Protein AF-A0A2T6BTR0-F1 (afdb_monomer_lite)

Organism: NCBI:txid701523

Structure (mmCIF, N/CA/C/O backbone):
data_AF-A0A2T6BTR0-F1
#
_entry.id   AF-A0A2T6BTR0-F1
#
loop_
_atom_site.group_PDB
_atom_site.id
_atom_site.type_symbol
_atom_site.label_atom_id
_atom_site.label_alt_id
_atom_site.label_comp_id
_atom_site.label_asym_id
_atom_site.label_entity_id
_atom_site.label_seq_id
_atom_site.pdbx_PDB_ins_code
_atom_site.Cartn_x
_atom_site.Cartn_y
_atom_site.Cartn_z
_atom_site.occupancy
_atom_site.B_iso_or_equiv
_atom_site.auth_seq_id
_atom_site.auth_comp_id
_atom_site.auth_asym_id
_atom_site.auth_atom_id
_atom_site.pdbx_PDB_model_num
ATOM 1 N N . MET A 1 1 ? -2.886 -9.551 13.343 1.00 86.06 1 MET A N 1
ATOM 2 C CA . MET A 1 1 ? -3.074 -9.099 11.949 1.00 86.06 1 MET A CA 1
ATOM 3 C C . MET A 1 1 ? -2.911 -10.300 11.032 1.00 86.06 1 MET A C 1
ATOM 5 O O . MET A 1 1 ? -2.170 -11.205 11.394 1.00 86.06 1 MET A O 1
ATOM 9 N N . ILE A 1 2 ? -3.600 -10.360 9.891 1.00 90.25 2 ILE A N 1
ATOM 10 C CA . ILE A 1 2 ? -3.375 -11.428 8.899 1.00 90.25 2 ILE A CA 1
ATOM 11 C C . ILE A 1 2 ? -2.480 -10.888 7.783 1.00 90.25 2 ILE A C 1
ATOM 13 O O . ILE A 1 2 ? -2.843 -9.898 7.159 1.00 90.25 2 ILE A O 1
ATOM 17 N N . TYR A 1 3 ? -1.358 -11.552 7.497 1.00 91.00 3 TYR A N 1
ATOM 18 C CA . TYR A 1 3 ? -0.481 -11.231 6.365 1.00 91.00 3 TYR A CA 1
ATOM 19 C C . TYR A 1 3 ? -0.783 -12.126 5.156 1.00 91.00 3 TYR A C 1
ATOM 21 O O . TYR A 1 3 ? -0.771 -13.353 5.269 1.00 91.00 3 TYR A O 1
ATOM 29 N N . LYS A 1 4 ? -1.048 -11.526 3.989 1.00 91.75 4 LYS A N 1
ATOM 30 C CA . LYS A 1 4 ? -1.243 -12.226 2.711 1.00 91.75 4 LYS A CA 1
ATOM 31 C C . LYS A 1 4 ? -0.379 -11.607 1.619 1.00 91.75 4 LYS A C 1
ATOM 33 O O . LYS A 1 4 ? -0.599 -10.469 1.220 1.00 91.75 4 LYS A O 1
ATOM 38 N N . GLN A 1 5 ? 0.542 -12.386 1.069 1.00 91.44 5 GLN A N 1
ATOM 39 C CA . GLN A 1 5 ? 1.301 -12.003 -0.119 1.00 91.44 5 GLN A CA 1
ATOM 40 C C . GLN A 1 5 ? 0.668 -12.621 -1.367 1.00 91.44 5 GLN A C 1
ATOM 42 O O . GLN A 1 5 ? 0.323 -13.803 -1.377 1.00 91.44 5 GLN A O 1
ATOM 47 N N . LEU A 1 6 ? 0.475 -11.815 -2.410 1.00 90.06 6 LEU A N 1
ATOM 48 C CA . LEU A 1 6 ? -0.143 -12.258 -3.656 1.00 90.06 6 LEU A CA 1
ATOM 49 C C . LEU A 1 6 ? 0.881 -12.958 -4.550 1.00 90.06 6 LEU A C 1
ATOM 51 O O . LEU A 1 6 ? 1.930 -12.396 -4.858 1.00 90.06 6 LEU A O 1
ATOM 55 N N . ASP A 1 7 ? 0.544 -14.156 -5.027 1.00 87.12 7 ASP A N 1
ATOM 56 C CA . ASP A 1 7 ? 1.316 -14.826 -6.071 1.00 87.12 7 ASP A CA 1
ATOM 57 C C . ASP A 1 7 ? 0.946 -14.257 -7.444 1.00 87.12 7 ASP A C 1
ATOM 59 O O . ASP A 1 7 ? -0.136 -14.513 -7.979 1.00 87.12 7 ASP A O 1
ATOM 63 N N . ILE A 1 8 ? 1.856 -13.459 -8.001 1.00 84.56 8 ILE A N 1
ATOM 64 C CA . ILE A 1 8 ? 1.688 -12.815 -9.306 1.00 84.56 8 ILE A CA 1
ATOM 65 C C . ILE A 1 8 ? 2.481 -13.510 -10.417 1.00 84.56 8 ILE A C 1
ATOM 67 O O . ILE A 1 8 ? 2.424 -13.055 -11.557 1.00 84.56 8 ILE A O 1
ATOM 71 N N . ASN A 1 9 ? 3.204 -14.603 -10.130 1.00 80.81 9 ASN A N 1
ATOM 72 C CA . ASN A 1 9 ? 4.095 -15.269 -11.093 1.00 80.81 9 ASN A CA 1
ATOM 73 C C . ASN A 1 9 ? 3.378 -15.688 -12.383 1.00 80.81 9 ASN A C 1
ATOM 75 O O . ASN A 1 9 ? 3.934 -15.580 -13.472 1.00 80.81 9 ASN A O 1
ATOM 79 N N . SER A 1 10 ? 2.113 -16.090 -12.272 1.00 74.19 10 SER A N 1
ATOM 80 C CA . SER A 1 10 ? 1.278 -16.516 -13.402 1.00 74.19 10 SER A CA 1
ATOM 81 C C . SER A 1 10 ? 0.815 -15.374 -14.325 1.00 74.19 10 SER A C 1
ATOM 83 O O . SER A 1 10 ? 0.278 -15.637 -15.402 1.00 74.19 10 SER A O 1
ATOM 85 N N . VAL A 1 11 ? 1.014 -14.107 -13.936 1.00 76.50 11 VAL A N 1
ATOM 86 C CA . VAL A 1 11 ? 0.476 -12.922 -14.634 1.00 76.50 11 VAL A CA 1
ATOM 87 C C . VAL A 1 11 ? 1.522 -11.836 -14.935 1.00 76.50 11 VAL A C 1
ATOM 89 O O . VAL A 1 11 ? 1.157 -10.787 -15.469 1.00 76.50 11 VAL A O 1
ATOM 92 N N . LYS A 1 12 ? 2.816 -12.091 -14.672 1.00 67.94 12 LYS A N 1
ATOM 93 C CA . LYS A 1 12 ? 3.923 -11.106 -14.737 1.00 67.94 12 LYS A CA 1
ATOM 94 C C . LYS A 1 12 ? 4.119 -10.409 -16.089 1.00 67.94 12 LYS A C 1
ATOM 96 O O . LYS A 1 12 ? 4.661 -9.314 -16.143 1.00 67.94 12 LYS A O 1
ATOM 101 N N . ASN A 1 13 ? 3.653 -10.998 -17.188 1.00 72.06 13 ASN A N 1
ATOM 102 C CA . ASN A 1 13 ? 4.119 -10.603 -18.522 1.00 72.06 13 ASN A CA 1
ATOM 103 C C . ASN A 1 13 ? 3.343 -9.420 -19.137 1.00 72.06 13 ASN A C 1
ATOM 105 O O . ASN A 1 13 ? 3.706 -8.968 -20.221 1.00 72.06 13 ASN A O 1
ATOM 109 N N . LYS A 1 14 ? 2.228 -8.970 -18.534 1.00 83.75 14 LYS A N 1
ATOM 110 C CA . LYS A 1 14 ? 1.390 -7.876 -19.074 1.00 83.75 14 LYS A CA 1
ATOM 111 C C . LYS A 1 14 ? 0.699 -7.078 -17.966 1.00 83.75 14 LYS A C 1
ATOM 113 O O . LYS A 1 14 ? -0.108 -7.644 -17.227 1.00 83.75 14 LYS A O 1
ATOM 118 N N . SER A 1 15 ? 0.893 -5.756 -17.947 1.00 87.38 15 SE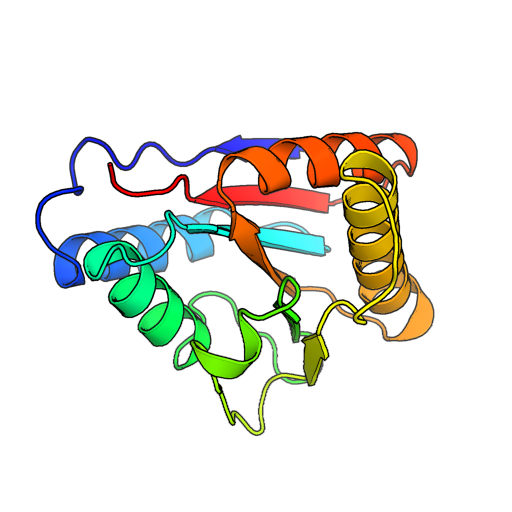R A N 1
ATOM 119 C CA . SER A 1 15 ? 0.271 -4.839 -16.975 1.00 87.38 15 SER A CA 1
ATOM 120 C C . SER A 1 15 ? -1.253 -4.984 -16.912 1.00 87.38 15 SER A C 1
ATOM 122 O O . SER A 1 15 ? -1.813 -5.088 -15.829 1.00 87.38 15 SER A O 1
ATOM 124 N N . SER A 1 16 ? -1.939 -5.102 -18.056 1.00 89.75 16 SER A N 1
ATOM 125 C CA . SER A 1 16 ? -3.405 -5.252 -18.101 1.00 89.75 16 SER A CA 1
ATOM 126 C C . SER A 1 16 ? -3.918 -6.544 -17.453 1.00 89.75 16 SER A C 1
ATOM 128 O O . SER A 1 16 ? -4.956 -6.538 -16.785 1.00 89.75 16 SER A O 1
ATOM 130 N N . LYS A 1 17 ? -3.184 -7.656 -17.606 1.00 89.62 17 LYS A N 1
ATOM 131 C CA . LYS A 1 17 ? -3.505 -8.925 -16.936 1.00 89.62 17 LYS A CA 1
ATOM 132 C C . LYS A 1 17 ? -3.287 -8.815 -15.433 1.00 89.62 17 LYS A C 1
ATOM 134 O O . LYS A 1 17 ? -4.131 -9.280 -14.671 1.00 89.62 17 LYS A O 1
ATOM 139 N N . LEU A 1 18 ? -2.195 -8.172 -15.019 1.00 90.50 18 LEU A N 1
ATOM 140 C CA . LEU A 1 18 ? -1.889 -7.971 -13.608 1.00 90.50 18 LEU A CA 1
ATOM 141 C C . LEU A 1 18 ? -2.923 -7.058 -12.933 1.00 90.50 18 LEU A C 1
ATOM 143 O O . LEU A 1 18 ? -3.455 -7.429 -11.892 1.00 90.50 18 LEU A O 1
ATOM 147 N N . VAL A 1 19 ? -3.296 -5.937 -13.557 1.00 91.94 19 VAL A N 1
ATOM 148 C CA . VAL A 1 19 ? -4.376 -5.057 -13.072 1.00 91.94 19 VAL A CA 1
ATOM 149 C C . VAL A 1 19 ? -5.690 -5.829 -12.944 1.00 91.94 19 VAL A C 1
ATOM 151 O O . VAL A 1 19 ? -6.329 -5.775 -11.899 1.00 91.94 19 VAL A O 1
ATOM 154 N N . SER A 1 20 ? -6.073 -6.613 -13.958 1.00 91.56 20 SER A N 1
ATOM 155 C CA . SER A 1 20 ? -7.309 -7.413 -13.916 1.00 91.56 20 SER A CA 1
ATOM 156 C C . SER A 1 20 ? -7.299 -8.436 -12.774 1.00 91.56 20 SER A C 1
ATOM 158 O O . SER A 1 20 ? -8.275 -8.557 -12.031 1.00 91.56 20 SER A O 1
ATOM 160 N N . PHE A 1 21 ? -6.181 -9.146 -12.599 1.00 92.12 21 PHE A N 1
ATOM 161 C CA . PHE A 1 21 ? -5.988 -10.096 -11.506 1.00 92.12 21 PHE A CA 1
ATOM 162 C C . PHE A 1 21 ? -6.097 -9.416 -10.138 1.00 92.12 21 PHE A C 1
ATOM 164 O O . PHE A 1 21 ? -6.839 -9.891 -9.275 1.00 92.12 21 PHE A O 1
ATOM 171 N N . LEU A 1 22 ? -5.404 -8.290 -9.947 1.00 92.00 22 LEU A N 1
ATOM 172 C CA . LEU A 1 22 ? -5.401 -7.546 -8.688 1.00 92.00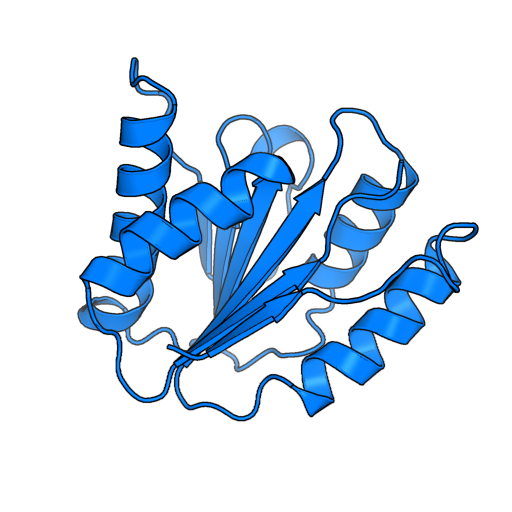 22 LEU A CA 1
ATOM 173 C C . LEU A 1 22 ? -6.774 -6.949 -8.386 1.00 92.00 22 LEU A C 1
ATOM 175 O O . LEU A 1 22 ? -7.243 -7.073 -7.258 1.00 92.00 22 LEU A O 1
ATOM 179 N N . ASN A 1 23 ? -7.473 -6.414 -9.387 1.00 90.38 23 ASN A N 1
ATOM 180 C CA . ASN A 1 23 ? -8.825 -5.888 -9.218 1.00 90.38 23 ASN A CA 1
ATOM 181 C C . ASN A 1 23 ? -9.805 -6.943 -8.699 1.00 90.38 23 ASN A C 1
ATOM 183 O O . ASN A 1 23 ? -10.644 -6.644 -7.850 1.00 90.38 23 ASN A O 1
ATOM 187 N N . HIS A 1 24 ? -9.689 -8.182 -9.176 1.00 90.69 24 HIS A N 1
ATOM 188 C CA . HIS A 1 24 ? -10.503 -9.287 -8.683 1.00 90.69 24 HIS A CA 1
ATOM 189 C C . HIS A 1 24 ? -10.041 -9.763 -7.295 1.00 90.69 24 HIS A C 1
ATOM 191 O O . HIS A 1 24 ? -10.846 -9.911 -6.374 1.00 90.69 24 HIS A O 1
ATOM 197 N N . LYS A 1 25 ? -8.736 -10.011 -7.122 1.00 92.19 25 LYS A N 1
ATOM 198 C CA . LYS A 1 25 ? -8.191 -10.588 -5.885 1.00 92.19 25 LYS A CA 1
ATOM 199 C C . LYS A 1 25 ? -8.290 -9.644 -4.694 1.00 92.19 25 LYS A C 1
ATOM 201 O O . LYS A 1 25 ?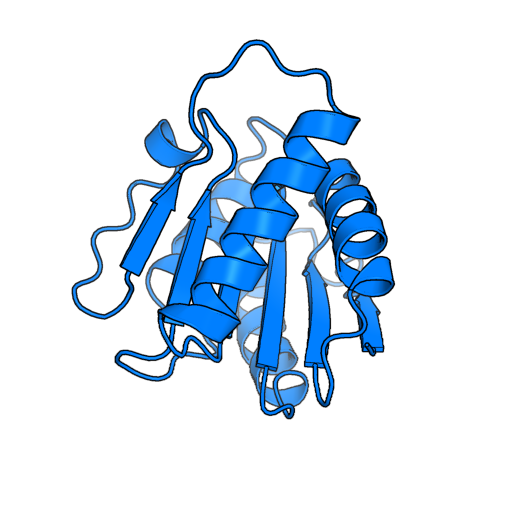 -8.724 -10.093 -3.636 1.00 92.19 25 LYS A O 1
ATOM 206 N N . LEU A 1 26 ? -7.952 -8.364 -4.847 1.00 91.75 26 LEU A N 1
ATOM 207 C CA . LEU A 1 26 ? -7.996 -7.398 -3.745 1.00 91.75 26 LEU A CA 1
ATOM 208 C C . LEU A 1 26 ? -9.414 -7.252 -3.186 1.00 91.75 26 LEU A C 1
ATOM 210 O O . LEU A 1 26 ? -9.582 -7.332 -1.973 1.00 91.75 26 LEU A O 1
ATOM 214 N N . LYS A 1 27 ? -10.439 -7.183 -4.047 1.00 90.88 27 LYS A N 1
ATOM 215 C CA . LYS A 1 27 ? -11.850 -7.175 -3.618 1.00 90.88 27 LYS A CA 1
ATOM 216 C C . LYS A 1 27 ? -12.221 -8.394 -2.776 1.00 90.88 27 LYS A C 1
ATOM 218 O O . LYS A 1 27 ? -12.889 -8.257 -1.762 1.00 90.88 27 LYS A O 1
ATOM 223 N N . SER A 1 28 ? -11.767 -9.582 -3.176 1.00 91.00 28 SER A N 1
ATOM 224 C CA . SER A 1 28 ? -12.061 -10.823 -2.443 1.00 91.00 28 SER A CA 1
ATOM 225 C C . SER A 1 28 ? -11.318 -10.954 -1.109 1.00 91.00 28 SER A C 1
ATOM 227 O O . SER A 1 28 ? -11.719 -11.743 -0.259 1.00 91.00 28 SER A O 1
ATOM 229 N N . LEU A 1 29 ? -10.211 -10.227 -0.934 1.00 90.56 29 LEU A N 1
ATOM 230 C CA . LEU A 1 29 ? -9.340 -10.340 0.237 1.00 90.56 29 LEU A CA 1
ATOM 231 C C . LEU A 1 29 ? -9.545 -9.212 1.247 1.00 90.56 29 LEU A C 1
ATOM 233 O O . LEU A 1 29 ? -9.299 -9.429 2.432 1.00 90.56 29 LEU A O 1
ATOM 237 N N . ALA A 1 30 ? -9.995 -8.040 0.801 1.00 89.12 30 ALA A N 1
ATOM 238 C CA . ALA A 1 30 ? -10.268 -6.887 1.647 1.00 89.12 30 ALA A CA 1
ATOM 239 C C . ALA A 1 30 ? -11.612 -7.029 2.381 1.00 89.12 30 ALA A C 1
ATOM 241 O O . ALA A 1 30 ? -12.572 -6.304 2.133 1.00 89.12 30 ALA A O 1
ATOM 242 N N . THR A 1 31 ? -11.693 -8.030 3.253 1.00 88.00 31 THR A N 1
ATOM 243 C CA . THR A 1 31 ? -12.913 -8.415 3.980 1.00 88.00 31 THR A CA 1
ATOM 244 C C . THR A 1 31 ? -12.912 -7.961 5.437 1.00 88.00 31 THR A C 1
ATOM 246 O O . THR A 1 31 ? -13.807 -8.329 6.193 1.00 88.00 31 THR A O 1
ATOM 249 N N . HIS A 1 32 ? -11.874 -7.245 5.865 1.00 90.75 32 HIS A N 1
ATOM 250 C CA . HIS A 1 32 ? -11.678 -6.850 7.256 1.00 90.75 32 HIS A CA 1
ATOM 251 C C . HIS A 1 32 ? -12.115 -5.400 7.474 1.00 90.75 32 HIS A C 1
ATOM 253 O O . HIS A 1 32 ? -12.248 -4.635 6.517 1.00 90.75 32 HIS A O 1
ATOM 259 N N . SER A 1 33 ? -12.321 -5.006 8.735 1.00 90.88 33 SER A N 1
ATOM 260 C CA . SER A 1 33 ? -12.646 -3.613 9.069 1.00 90.88 33 SER A CA 1
ATOM 261 C C . SER A 1 33 ? -11.499 -2.662 8.743 1.00 90.88 33 SER A C 1
ATOM 263 O O . SER A 1 33 ? -11.747 -1.501 8.441 1.00 90.88 33 SER A O 1
ATOM 265 N N . ILE A 1 34 ? -10.257 -3.158 8.791 1.00 93.75 34 ILE A N 1
ATOM 266 C CA . ILE A 1 34 ? -9.060 -2.420 8.393 1.00 93.75 34 ILE A CA 1
ATOM 267 C C . ILE A 1 34 ? -8.310 -3.229 7.332 1.00 93.75 34 ILE A C 1
ATOM 269 O O . ILE A 1 34 ? -7.927 -4.377 7.564 1.00 93.75 34 ILE A O 1
ATOM 273 N N . ASN A 1 35 ? -8.070 -2.620 6.175 1.00 94.44 35 ASN A N 1
ATOM 274 C CA . ASN A 1 35 ? -7.369 -3.225 5.050 1.00 94.44 35 ASN A CA 1
ATOM 275 C C . ASN A 1 35 ? -6.137 -2.385 4.713 1.00 94.44 35 ASN A C 1
ATOM 277 O O . ASN A 1 35 ? -6.251 -1.221 4.335 1.00 94.44 35 ASN A O 1
ATOM 281 N N . ILE A 1 36 ? -4.957 -2.983 4.844 1.00 95.00 36 ILE A N 1
ATOM 282 C CA . ILE A 1 36 ? -3.676 -2.349 4.545 1.00 95.00 36 ILE A CA 1
ATOM 283 C C . ILE A 1 36 ? -3.108 -3.040 3.306 1.00 95.00 36 ILE A C 1
ATOM 285 O O . ILE A 1 36 ? -2.834 -4.239 3.329 1.00 95.00 36 ILE A O 1
ATOM 289 N N . ILE A 1 37 ? -2.983 -2.304 2.206 1.00 95.44 37 ILE A N 1
ATOM 290 C CA . ILE A 1 37 ? -2.657 -2.836 0.882 1.00 95.44 37 ILE A CA 1
ATOM 291 C C . ILE A 1 37 ? -1.348 -2.218 0.407 1.00 95.44 37 ILE A C 1
ATOM 293 O O . ILE A 1 37 ? -1.261 -1.014 0.188 1.00 95.44 37 ILE A O 1
ATOM 297 N N . PHE A 1 38 ? -0.341 -3.056 0.201 1.00 94.94 38 PHE A N 1
ATOM 298 C CA . PHE A 1 38 ? 0.965 -2.656 -0.297 1.00 94.94 38 PHE A CA 1
ATOM 299 C C . PHE A 1 38 ? 1.072 -2.893 -1.793 1.00 94.94 38 PHE A C 1
ATOM 301 O O . PHE A 1 38 ? 0.828 -3.995 -2.290 1.00 94.94 38 PHE A O 1
ATOM 308 N N . LEU A 1 39 ? 1.471 -1.842 -2.496 1.00 93.19 39 LEU A N 1
ATOM 309 C CA . LEU A 1 39 ? 1.810 -1.850 -3.907 1.00 93.19 39 LEU A CA 1
ATOM 310 C C . LEU A 1 39 ? 3.335 -1.801 -3.999 1.00 93.19 39 LEU A C 1
ATOM 312 O O . LEU A 1 39 ? 3.923 -0.726 -4.107 1.00 93.19 39 LEU A O 1
ATOM 316 N N . GLY A 1 40 ? 3.958 -2.976 -3.878 1.00 91.88 40 GLY A N 1
ATOM 317 C CA . GLY A 1 40 ? 5.399 -3.127 -4.008 1.00 91.88 40 GLY A CA 1
ATOM 318 C C . GLY A 1 40 ? 5.847 -2.842 -5.436 1.00 91.88 40 GLY A C 1
ATOM 319 O O . GLY A 1 40 ? 5.231 -3.315 -6.397 1.00 91.88 40 GLY A O 1
ATOM 320 N N . GLU A 1 41 ? 6.928 -2.086 -5.570 1.00 87.44 41 GLU A N 1
ATOM 321 C CA . GLU A 1 41 ? 7.515 -1.755 -6.863 1.00 87.44 41 GLU A CA 1
ATOM 322 C C . GLU A 1 41 ? 9.031 -1.952 -6.895 1.00 87.44 41 GLU A C 1
ATOM 324 O O . GLU A 1 41 ? 9.727 -1.815 -5.884 1.00 87.44 41 GLU A O 1
ATOM 329 N N . THR A 1 42 ? 9.532 -2.242 -8.095 1.00 87.88 42 THR A N 1
ATOM 330 C CA . THR A 1 42 ? 10.942 -2.085 -8.440 1.00 87.88 42 THR A CA 1
ATOM 331 C C . THR A 1 42 ? 11.139 -0.736 -9.128 1.00 87.88 42 THR A C 1
ATOM 333 O O . THR A 1 42 ? 10.414 -0.379 -10.061 1.00 87.88 42 THR A O 1
ATOM 336 N N . HIS A 1 43 ? 12.140 0.025 -8.684 1.00 79.06 43 HIS A N 1
ATOM 337 C CA . HIS A 1 43 ? 12.423 1.350 -9.230 1.00 79.06 43 HIS A CA 1
ATOM 338 C C . HIS A 1 43 ? 12.653 1.284 -10.750 1.00 79.06 43 HIS A C 1
ATOM 340 O O . HIS A 1 43 ? 13.376 0.418 -11.240 1.00 79.06 43 HIS A O 1
ATOM 346 N N . ASN A 1 44 ? 12.039 2.203 -11.500 1.00 83.38 44 ASN A N 1
ATOM 347 C CA . ASN A 1 44 ? 12.058 2.255 -12.971 1.00 83.38 44 ASN A CA 1
ATOM 348 C C . ASN A 1 44 ? 11.438 1.047 -13.707 1.00 83.38 44 ASN A C 1
ATOM 350 O O . ASN A 1 44 ? 11.537 0.974 -14.934 1.00 83.38 44 ASN A O 1
ATOM 354 N N . ASN A 1 45 ? 10.752 0.128 -13.019 1.00 89.44 45 ASN A N 1
ATOM 355 C CA . ASN A 1 45 ? 9.998 -0.931 -13.686 1.00 89.44 45 ASN A CA 1
ATOM 356 C C . ASN A 1 45 ? 8.674 -0.382 -14.252 1.00 89.44 45 ASN A C 1
ATOM 358 O O . ASN A 1 45 ? 7.771 0.020 -13.516 1.00 89.44 45 ASN A O 1
ATOM 362 N N . GLN A 1 46 ? 8.534 -0.375 -15.581 1.00 89.12 46 GLN A N 1
ATOM 363 C CA . GLN A 1 46 ? 7.352 0.189 -16.246 1.00 89.12 46 GLN A CA 1
ATOM 364 C C . GLN A 1 46 ? 6.057 -0.589 -15.972 1.00 89.12 46 GLN A C 1
ATOM 366 O O . GLN A 1 46 ? 4.977 0.009 -15.960 1.00 89.12 46 GLN A O 1
ATOM 371 N N . ILE A 1 47 ? 6.138 -1.908 -15.765 1.00 89.94 47 ILE A N 1
ATOM 372 C CA . ILE A 1 47 ? 4.965 -2.735 -15.463 1.00 89.94 47 ILE A CA 1
ATOM 373 C C . ILE A 1 47 ? 4.433 -2.370 -14.080 1.00 89.94 47 ILE A C 1
ATOM 375 O O . ILE A 1 47 ? 3.242 -2.081 -13.961 1.00 89.94 47 ILE A O 1
ATOM 379 N N . ASP A 1 48 ? 5.301 -2.310 -13.068 1.00 90.69 48 ASP A N 1
ATOM 380 C CA . ASP A 1 48 ? 4.917 -1.897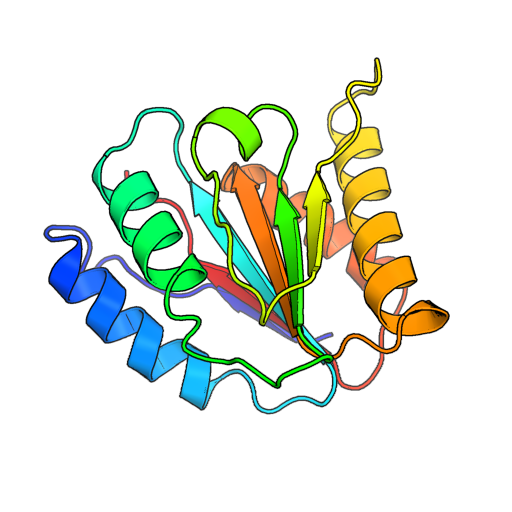 -11.717 1.00 90.69 48 ASP A CA 1
ATOM 381 C C . ASP A 1 48 ? 4.350 -0.480 -11.704 1.00 90.69 48 ASP A C 1
ATOM 383 O O . ASP A 1 48 ? 3.268 -0.274 -11.161 1.00 90.69 48 ASP A O 1
ATOM 387 N N . GLN A 1 49 ? 4.998 0.471 -12.383 1.00 90.69 49 GLN A N 1
ATOM 388 C CA . GLN A 1 49 ? 4.494 1.844 -12.454 1.00 90.69 49 GLN A CA 1
ATOM 389 C C . GLN A 1 49 ? 3.114 1.934 -13.102 1.00 90.69 49 GLN A C 1
ATOM 391 O O . GLN A 1 49 ? 2.235 2.640 -12.606 1.00 90.69 49 GLN A O 1
ATOM 396 N N . THR A 1 50 ? 2.901 1.202 -14.197 1.00 90.50 50 THR A N 1
ATOM 397 C CA . THR A 1 50 ? 1.601 1.167 -14.876 1.00 90.50 50 THR A CA 1
ATOM 398 C C . THR A 1 50 ? 0.542 0.563 -13.963 1.00 90.50 50 THR A C 1
ATOM 400 O O . THR A 1 50 ? -0.522 1.145 -13.782 1.00 90.50 50 THR A O 1
ATOM 403 N N . VAL A 1 51 ? 0.835 -0.584 -13.350 1.00 91.31 51 VAL A N 1
ATOM 404 C CA . VAL A 1 51 ? -0.109 -1.295 -12.480 1.00 91.31 51 VAL A CA 1
ATOM 405 C C . VAL A 1 51 ? -0.455 -0.456 -11.254 1.00 91.31 51 VAL A C 1
ATOM 407 O O . VAL A 1 51 ? -1.633 -0.283 -10.958 1.00 91.31 51 VAL A O 1
ATOM 410 N N . THR A 1 52 ? 0.544 0.096 -10.566 1.00 91.50 52 THR A N 1
ATOM 411 C CA . THR A 1 52 ? 0.345 0.962 -9.401 1.00 91.50 52 THR A CA 1
ATOM 412 C C . THR A 1 52 ? -0.480 2.186 -9.776 1.00 91.50 52 THR A C 1
ATOM 414 O O . THR A 1 52 ? -1.458 2.483 -9.099 1.00 91.50 52 THR A O 1
ATOM 417 N N . ARG A 1 53 ? -0.165 2.863 -10.887 1.00 90.06 53 ARG A N 1
ATOM 418 C CA . ARG A 1 53 ? -0.936 4.030 -11.337 1.00 90.06 53 ARG A CA 1
ATOM 419 C C . ARG A 1 53 ? -2.400 3.680 -11.605 1.00 90.06 53 ARG A C 1
ATOM 421 O O . ARG A 1 53 ? -3.277 4.373 -11.102 1.00 90.06 53 ARG A O 1
ATOM 428 N N . GLU A 1 54 ? -2.666 2.600 -12.336 1.00 89.81 54 GLU A N 1
ATOM 429 C CA . GLU A 1 54 ? -4.033 2.144 -12.623 1.00 89.81 54 GLU A CA 1
ATOM 430 C C . GLU A 1 54 ? -4.809 1.808 -11.342 1.00 89.81 54 GLU A C 1
ATOM 432 O O . GLU A 1 54 ? -5.959 2.222 -11.185 1.00 89.81 54 GLU A O 1
ATOM 437 N N . LEU A 1 55 ? -4.169 1.114 -10.395 1.00 89.88 55 LEU A N 1
ATOM 438 C CA . LEU A 1 55 ? -4.780 0.773 -9.110 1.00 89.88 55 LEU A CA 1
ATOM 439 C C . LEU A 1 55 ? -5.020 1.991 -8.220 1.00 89.88 55 LEU A C 1
ATOM 441 O O . LEU A 1 55 ? -5.929 1.957 -7.407 1.00 89.88 55 LEU A O 1
ATOM 445 N N . LEU A 1 56 ? -4.235 3.060 -8.331 1.00 88.56 56 LEU A N 1
ATOM 446 C CA . LEU A 1 56 ? -4.480 4.268 -7.544 1.00 88.56 56 LEU A CA 1
ATOM 447 C C . LEU A 1 56 ? -5.532 5.182 -8.190 1.00 88.56 56 LEU A C 1
ATOM 449 O O . LEU A 1 56 ? -6.281 5.836 -7.469 1.00 88.56 56 LEU A O 1
ATOM 453 N N . ILE A 1 57 ? -5.620 5.216 -9.526 1.00 86.12 57 ILE A N 1
ATOM 454 C CA . ILE A 1 57 ? -6.671 5.955 -10.250 1.00 86.12 57 ILE A CA 1
ATOM 455 C C . ILE A 1 57 ? -8.033 5.295 -10.026 1.00 86.12 57 ILE A C 1
ATOM 457 O O . ILE A 1 57 ? -9.014 5.984 -9.752 1.00 86.12 57 ILE A O 1
ATOM 461 N N . ASN A 1 58 ? -8.084 3.963 -10.104 1.00 84.56 58 ASN A N 1
ATOM 462 C CA . ASN A 1 58 ? -9.294 3.174 -9.897 1.00 84.56 58 ASN A CA 1
ATOM 463 C C . ASN A 1 58 ? -9.067 2.109 -8.812 1.00 84.56 58 ASN A C 1
ATOM 465 O O . ASN A 1 58 ? -8.964 0.921 -9.140 1.00 84.56 58 ASN A O 1
ATOM 469 N N . PRO A 1 59 ? -9.004 2.497 -7.522 1.00 86.50 59 PRO A N 1
ATOM 470 C CA . PRO A 1 59 ? -8.766 1.545 -6.449 1.00 86.50 59 PRO A CA 1
ATOM 471 C C . PRO A 1 59 ? -9.851 0.472 -6.421 1.00 86.50 59 PRO A C 1
ATOM 473 O O . PRO A 1 59 ? -11.035 0.793 -6.289 1.00 86.50 59 PRO A O 1
ATOM 476 N N . PRO A 1 60 ? -9.489 -0.820 -6.532 1.00 85.50 60 PRO A N 1
ATOM 477 C CA . PRO A 1 60 ? -10.479 -1.889 -6.569 1.00 85.50 60 PRO A CA 1
ATOM 478 C C . PRO A 1 60 ? -11.240 -2.015 -5.255 1.00 85.50 60 PRO A C 1
ATOM 480 O O . PRO A 1 60 ? -12.363 -2.513 -5.240 1.00 85.50 60 PRO A O 1
ATOM 483 N N . VAL A 1 61 ? -10.629 -1.559 -4.166 1.00 85.56 61 VAL A N 1
ATOM 484 C CA . VAL A 1 61 ? -11.242 -1.438 -2.851 1.00 85.56 61 VAL A CA 1
ATOM 485 C C . VAL A 1 61 ? -11.186 0.036 -2.491 1.00 85.56 61 VAL A C 1
ATOM 487 O O . VAL A 1 61 ? -10.121 0.542 -2.141 1.00 85.56 61 VAL A O 1
ATOM 490 N N . VAL A 1 62 ? -12.308 0.736 -2.631 1.00 82.38 62 VAL A N 1
ATOM 491 C CA . VAL A 1 62 ? -12.430 2.130 -2.214 1.00 82.38 62 VAL A CA 1
ATOM 492 C C . VAL A 1 62 ? -13.715 2.290 -1.424 1.00 82.38 62 VAL A C 1
ATOM 494 O O . VAL A 1 62 ? -14.790 1.874 -1.858 1.00 82.38 62 VAL A O 1
ATOM 497 N N . THR A 1 63 ? -13.595 2.917 -0.267 1.00 73.75 63 THR A N 1
ATOM 498 C CA . THR A 1 63 ? -14.726 3.507 0.440 1.00 73.75 63 THR A CA 1
ATOM 499 C C . THR A 1 63 ? -14.479 5.011 0.466 1.00 73.75 63 THR A C 1
ATOM 501 O O . THR A 1 63 ? -13.428 5.433 0.969 1.00 73.75 63 THR A O 1
ATOM 504 N N . PRO A 1 64 ? -15.379 5.827 -0.122 1.00 73.31 64 PRO A N 1
ATOM 505 C CA . PRO A 1 64 ? -15.258 7.280 -0.082 1.00 73.31 64 PRO A CA 1
ATOM 506 C C . PRO A 1 64 ? -15.051 7.765 1.353 1.00 73.31 64 PRO A C 1
ATOM 508 O O . PRO A 1 64 ? -15.679 7.243 2.268 1.00 73.31 64 PRO A O 1
ATOM 511 N N . ASN A 1 65 ? -14.162 8.741 1.544 1.00 81.94 65 ASN A N 1
ATOM 512 C CA . ASN A 1 65 ? -13.764 9.301 2.844 1.00 81.94 65 ASN A CA 1
ATOM 513 C C . ASN A 1 65 ? -13.039 8.348 3.820 1.00 81.94 65 ASN A C 1
ATOM 515 O O . ASN A 1 65 ? -12.396 8.846 4.744 1.00 81.94 65 ASN A O 1
ATOM 519 N N . ASP A 1 66 ? -13.017 7.034 3.580 1.00 88.75 66 ASP A N 1
ATOM 520 C CA . ASP A 1 66 ? -12.363 6.040 4.454 1.00 88.75 66 ASP A CA 1
ATOM 521 C C . ASP A 1 66 ? -11.025 5.523 3.890 1.00 88.75 66 ASP A C 1
ATOM 523 O O . ASP A 1 66 ? -10.377 4.669 4.505 1.00 88.75 66 ASP A O 1
ATOM 527 N N . THR A 1 67 ? -10.602 6.016 2.719 1.00 91.56 67 THR A N 1
ATOM 528 C CA . THR A 1 67 ? -9.399 5.545 2.015 1.00 91.56 67 THR A CA 1
ATOM 529 C C . THR A 1 67 ? -8.251 6.557 2.083 1.00 91.56 67 THR A C 1
ATOM 531 O O . THR A 1 67 ? -8.428 7.742 1.792 1.00 91.56 67 THR A O 1
ATOM 534 N N . ARG A 1 68 ? -7.055 6.074 2.436 1.00 92.94 68 ARG A N 1
ATOM 535 C CA . ARG A 1 68 ? -5.794 6.830 2.494 1.00 92.94 68 ARG A CA 1
ATOM 536 C C . ARG A 1 68 ? -4.766 6.205 1.556 1.00 92.94 68 ARG A C 1
ATOM 538 O O . ARG A 1 68 ? -4.612 4.988 1.546 1.00 92.94 68 ARG A O 1
ATOM 545 N N . ILE A 1 69 ? -4.023 7.028 0.829 1.00 93.31 69 ILE A N 1
ATOM 546 C CA . ILE A 1 69 ? -2.829 6.622 0.085 1.00 93.31 69 ILE A CA 1
ATOM 547 C C . ILE A 1 69 ? -1.609 7.172 0.826 1.00 93.31 69 ILE A C 1
ATOM 549 O O . ILE A 1 69 ? -1.560 8.357 1.158 1.00 93.31 69 ILE A O 1
ATOM 553 N N . ILE A 1 70 ? -0.626 6.320 1.094 1.00 94.56 70 ILE A N 1
ATOM 554 C CA . ILE A 1 70 ? 0.674 6.696 1.643 1.00 94.56 70 ILE A CA 1
ATOM 555 C C . ILE A 1 70 ? 1.739 6.365 0.602 1.00 94.56 70 ILE A C 1
ATOM 557 O O . ILE A 1 70 ? 1.830 5.234 0.130 1.00 94.56 70 ILE A O 1
ATOM 561 N N . LEU A 1 71 ? 2.545 7.356 0.245 1.00 93.62 71 LEU A N 1
ATOM 562 C CA . LEU A 1 71 ? 3.648 7.201 -0.695 1.00 93.62 71 LEU A CA 1
ATOM 563 C C . LEU A 1 71 ? 4.974 7.223 0.059 1.00 93.62 71 LEU A C 1
ATOM 565 O O . LEU A 1 71 ? 5.218 8.136 0.851 1.00 93.62 71 LEU A O 1
ATOM 569 N N . GLU A 1 72 ? 5.842 6.252 -0.214 1.00 92.62 72 GLU A N 1
ATOM 570 C CA . GLU A 1 72 ? 7.253 6.344 0.156 1.00 92.62 72 GLU A CA 1
ATOM 571 C C . GLU A 1 72 ? 7.891 7.585 -0.500 1.00 92.62 72 GLU A C 1
ATOM 573 O O . GLU A 1 72 ? 7.484 8.028 -1.582 1.00 92.62 72 GLU A O 1
ATOM 578 N N . ARG A 1 73 ? 8.881 8.185 0.170 1.00 88.75 73 ARG A N 1
ATOM 579 C CA . ARG A 1 73 ? 9.532 9.419 -0.290 1.00 88.75 73 ARG A CA 1
ATOM 580 C C . ARG A 1 73 ? 10.033 9.289 -1.737 1.00 88.75 73 ARG A C 1
ATOM 582 O O . ARG A 1 73 ? 10.601 8.272 -2.124 1.00 88.75 73 ARG A O 1
ATOM 589 N N . GLY A 1 74 ? 9.857 10.343 -2.533 1.00 86.81 74 GLY A N 1
ATOM 590 C CA . GLY A 1 74 ? 10.235 10.369 -3.952 1.00 86.81 74 GLY A CA 1
ATOM 591 C C . GLY A 1 74 ? 9.216 9.722 -4.897 1.00 86.81 74 GLY A C 1
ATOM 592 O O . GLY A 1 74 ? 9.165 10.092 -6.070 1.00 86.81 74 GLY A O 1
ATOM 593 N N . LEU A 1 75 ? 8.338 8.840 -4.408 1.00 89.00 75 LEU A N 1
ATOM 594 C CA . LEU A 1 75 ? 7.314 8.202 -5.245 1.00 89.00 75 LEU A CA 1
ATOM 595 C C . LEU A 1 75 ? 6.145 9.130 -5.568 1.00 89.00 75 LEU A C 1
ATOM 597 O O . LEU A 1 75 ? 5.456 8.932 -6.563 1.00 89.00 75 LEU A O 1
ATOM 601 N N . ASN A 1 76 ? 5.975 10.209 -4.807 1.00 85.19 76 ASN A N 1
ATOM 602 C CA . ASN A 1 76 ? 5.043 11.293 -5.121 1.00 85.19 76 ASN A CA 1
ATOM 603 C C . ASN A 1 76 ? 5.335 11.987 -6.461 1.00 85.19 76 ASN A C 1
ATOM 605 O O . ASN A 1 76 ? 4.425 12.550 -7.063 1.00 85.19 76 ASN A O 1
ATOM 609 N N . GLN A 1 77 ? 6.581 11.943 -6.941 1.00 85.00 77 GLN A N 1
ATOM 610 C CA . GLN A 1 77 ? 6.948 12.483 -8.255 1.00 85.00 77 GLN A CA 1
ATOM 611 C C . GLN A 1 77 ? 6.585 11.523 -9.400 1.00 85.00 77 GLN A C 1
ATOM 613 O O . GLN A 1 77 ? 6.385 11.957 -10.531 1.00 85.00 77 GLN A O 1
ATOM 618 N N . VAL A 1 78 ? 6.477 10.223 -9.105 1.00 86.44 78 VAL A N 1
ATOM 619 C CA . VAL A 1 78 ? 6.153 9.158 -10.071 1.00 86.44 78 VAL A CA 1
ATOM 620 C C . VAL A 1 78 ? 4.639 8.932 -10.156 1.00 86.44 78 VAL A C 1
ATOM 622 O O . VAL A 1 78 ? 4.064 8.766 -11.241 1.00 86.44 78 VAL A O 1
ATOM 625 N N . TYR A 1 79 ? 3.989 8.952 -8.994 1.00 84.75 79 TYR A N 1
ATOM 626 C CA . TYR A 1 79 ? 2.573 8.684 -8.794 1.00 84.75 79 TYR A CA 1
ATOM 627 C C . TYR A 1 79 ? 1.895 9.942 -8.276 1.00 84.75 79 TYR A C 1
ATOM 629 O O . TYR A 1 79 ? 1.636 10.100 -7.085 1.00 84.75 79 TYR A O 1
ATOM 637 N N . ASN A 1 80 ? 1.613 10.860 -9.194 1.00 70.69 80 ASN A N 1
ATOM 638 C CA . ASN A 1 80 ? 0.794 12.014 -8.873 1.00 70.69 80 ASN A CA 1
ATOM 639 C C . ASN A 1 80 ? -0.674 11.661 -9.112 1.00 70.69 80 ASN A C 1
ATOM 641 O O . ASN A 1 80 ? -1.180 11.777 -10.230 1.00 70.69 80 ASN A O 1
ATOM 645 N N . VAL A 1 81 ? -1.328 11.132 -8.081 1.00 67.12 81 VAL A N 1
ATOM 646 C CA . VAL A 1 81 ? -2.715 10.681 -8.179 1.00 67.12 81 VAL A CA 1
ATOM 647 C C . VAL A 1 81 ? -3.606 11.744 -7.562 1.00 67.12 81 VAL A C 1
ATOM 649 O O . VAL A 1 81 ? -3.842 11.778 -6.359 1.00 67.12 81 VAL A O 1
ATOM 652 N N . PHE A 1 82 ? -4.116 12.632 -8.408 1.00 61.41 82 PHE A N 1
ATOM 653 C CA . PHE A 1 82 ? -5.172 13.552 -8.010 1.00 61.41 82 PHE A CA 1
ATOM 654 C C . PHE A 1 82 ? -6.518 12.847 -8.140 1.00 61.41 82 PHE A C 1
ATOM 656 O O . PHE A 1 82 ? -7.109 12.800 -9.216 1.00 61.41 82 PHE A O 1
ATOM 663 N N . SER A 1 83 ? -7.006 12.298 -7.033 1.00 61.88 83 SER A N 1
ATOM 664 C CA . SER A 1 83 ? -8.385 11.833 -6.924 1.00 61.88 83 SER A CA 1
ATOM 665 C C . SER A 1 83 ? -9.071 12.569 -5.785 1.00 61.88 83 SER A C 1
ATOM 667 O O . SER A 1 83 ? -8.579 12.589 -4.660 1.00 61.88 83 SER A O 1
ATOM 669 N N . ALA A 1 84 ? -10.240 13.147 -6.066 1.00 57.16 84 ALA A N 1
ATOM 670 C CA . ALA A 1 84 ? -11.084 13.780 -5.051 1.00 57.16 84 ALA A CA 1
ATOM 671 C C . ALA A 1 84 ? -11.607 12.783 -3.995 1.00 57.16 84 ALA A C 1
ATOM 673 O O . ALA A 1 84 ? -12.202 13.193 -3.005 1.00 57.16 84 ALA A O 1
ATOM 674 N N . LEU A 1 85 ? -11.410 11.476 -4.210 1.00 60.84 85 LEU A N 1
ATOM 675 C CA . LEU A 1 85 ? -11.954 10.403 -3.378 1.00 60.84 85 LEU A CA 1
ATOM 676 C C . LEU A 1 85 ? -10.957 9.851 -2.349 1.00 60.84 85 LEU A C 1
ATOM 678 O O . LEU A 1 85 ? -11.351 9.039 -1.511 1.00 60.84 85 LEU A O 1
ATOM 682 N N . THR A 1 86 ? -9.684 10.255 -2.402 1.00 69.00 86 THR A N 1
ATOM 683 C CA . THR A 1 86 ? -8.617 9.662 -1.580 1.00 69.00 86 THR A CA 1
ATOM 684 C C . THR A 1 86 ? -7.713 10.726 -0.969 1.00 69.00 86 THR A C 1
ATOM 686 O O . THR A 1 86 ? -7.162 11.562 -1.681 1.00 69.00 86 THR A O 1
ATOM 689 N N . ASP A 1 87 ? -7.507 10.657 0.346 1.00 85.38 87 ASP A N 1
ATOM 690 C CA . ASP A 1 87 ? -6.502 11.472 1.036 1.00 85.38 87 ASP A CA 1
ATOM 691 C C . ASP A 1 87 ? -5.114 10.875 0.783 1.00 85.38 87 ASP A C 1
ATOM 693 O O . ASP A 1 87 ? -4.900 9.685 1.027 1.00 85.38 87 ASP A O 1
ATOM 697 N N . GLN A 1 88 ? -4.178 11.682 0.286 1.00 90.12 88 GLN A N 1
ATOM 698 C CA . GLN A 1 88 ? -2.814 11.262 -0.016 1.00 90.12 88 GLN A CA 1
ATOM 699 C C . GLN A 1 88 ? -1.821 11.915 0.949 1.00 90.12 88 GLN A C 1
ATOM 701 O O . GLN A 1 88 ? -1.785 13.134 1.117 1.00 90.12 88 GLN A O 1
ATOM 706 N N . ARG A 1 89 ? -0.937 11.102 1.529 1.00 92.94 89 ARG A N 1
ATOM 707 C CA . ARG A 1 89 ? 0.203 11.543 2.340 1.00 92.94 89 ARG A CA 1
ATOM 708 C C . ARG A 1 89 ? 1.491 10.967 1.771 1.00 92.94 89 ARG A C 1
ATOM 710 O O . ARG A 1 89 ? 1.506 9.863 1.243 1.00 92.94 89 ARG A O 1
ATOM 717 N N . THR A 1 90 ? 2.579 11.716 1.883 1.00 93.25 90 THR A N 1
ATOM 718 C CA . THR A 1 90 ? 3.912 11.255 1.468 1.00 93.25 90 THR A CA 1
ATOM 719 C C . THR A 1 90 ? 4.807 11.198 2.694 1.00 93.25 90 THR A C 1
ATOM 721 O O . THR A 1 90 ? 4.724 12.080 3.552 1.00 93.25 90 THR A O 1
ATOM 724 N N . GLU A 1 91 ? 5.638 10.164 2.782 1.00 93.88 91 GLU A N 1
ATOM 725 C CA . GLU A 1 91 ? 6.724 10.086 3.753 1.00 93.88 91 GLU A CA 1
ATOM 726 C C . GLU A 1 91 ? 7.589 11.363 3.654 1.00 93.88 91 GLU A C 1
ATOM 728 O O . GLU A 1 91 ? 8.065 11.702 2.565 1.00 93.88 91 GLU A O 1
ATOM 733 N N . PRO A 1 92 ? 7.798 12.105 4.754 1.00 92.12 92 PRO A N 1
ATOM 734 C CA . PRO A 1 92 ? 8.609 13.313 4.725 1.00 92.12 92 PRO A CA 1
ATOM 735 C C . PRO A 1 92 ? 10.084 12.988 4.462 1.00 92.12 92 PRO A C 1
ATOM 737 O O . PRO A 1 92 ? 10.611 11.959 4.886 1.00 92.12 92 PRO A O 1
ATOM 740 N N . HIS A 1 93 ? 10.786 13.915 3.809 1.00 87.44 93 HIS A N 1
ATOM 741 C CA . HIS A 1 93 ? 12.222 13.798 3.556 1.00 87.44 93 HIS A CA 1
ATOM 742 C C . HIS A 1 93 ? 13.031 14.089 4.829 1.00 87.44 93 HIS A C 1
ATOM 744 O O . HIS A 1 93 ? 13.543 15.189 5.022 1.00 87.44 93 HIS A O 1
ATOM 750 N N . LEU A 1 94 ? 13.136 13.084 5.700 1.00 90.19 94 LEU A N 1
ATOM 751 C CA . LEU A 1 94 ? 13.953 13.109 6.913 1.00 90.19 94 LEU A CA 1
ATOM 752 C C . LEU A 1 94 ? 15.211 12.247 6.739 1.00 90.19 94 LEU A C 1
ATOM 754 O O . LEU A 1 94 ? 15.213 11.261 5.993 1.00 90.19 94 LEU A O 1
ATOM 758 N N . ASN A 1 95 ? 16.284 12.608 7.446 1.00 92.38 95 ASN A N 1
ATOM 759 C CA . ASN A 1 95 ? 17.521 11.829 7.474 1.00 92.38 95 ASN A CA 1
ATOM 760 C C . ASN A 1 95 ? 17.390 10.650 8.452 1.00 92.38 95 ASN A C 1
ATOM 762 O O . ASN A 1 95 ? 17.941 10.681 9.549 1.00 92.38 95 ASN A O 1
ATOM 766 N N . LEU A 1 96 ? 16.592 9.658 8.060 1.00 92.56 96 LEU A N 1
ATOM 767 C CA . LEU A 1 96 ? 16.306 8.446 8.824 1.00 92.56 96 LEU A CA 1
ATOM 768 C C . LEU A 1 96 ? 16.911 7.225 8.134 1.00 92.56 96 LEU A C 1
ATOM 770 O O . LEU A 1 96 ? 16.945 7.145 6.899 1.00 92.56 96 LEU A O 1
ATOM 774 N N . ASN A 1 97 ? 17.349 6.254 8.932 1.00 93.19 97 ASN A N 1
ATOM 775 C CA . ASN A 1 97 ? 17.766 4.957 8.416 1.00 93.19 97 ASN A CA 1
ATOM 776 C C . ASN A 1 97 ? 16.554 4.133 7.937 1.00 93.19 97 ASN A C 1
ATOM 778 O O . ASN A 1 97 ? 15.400 4.495 8.156 1.00 93.19 97 ASN A O 1
ATOM 782 N N . ARG A 1 98 ? 16.809 3.008 7.264 1.00 90.38 98 ARG A N 1
ATOM 783 C CA . ARG A 1 98 ? 15.755 2.179 6.659 1.00 90.38 98 ARG A CA 1
ATOM 784 C C . ARG A 1 98 ? 14.679 1.737 7.662 1.00 90.38 98 ARG A C 1
ATOM 786 O O . ARG A 1 98 ? 13.503 1.937 7.390 1.00 90.38 98 ARG A O 1
ATOM 793 N N . GLN A 1 99 ? 15.077 1.232 8.828 1.00 92.38 99 GLN A N 1
ATOM 794 C CA . GLN A 1 99 ? 14.144 0.763 9.856 1.00 92.38 99 GLN A CA 1
ATOM 795 C C . GLN A 1 99 ? 13.311 1.911 10.443 1.00 92.38 99 GLN A C 1
ATOM 797 O O . GLN A 1 99 ? 12.102 1.784 10.620 1.00 92.38 99 GLN A O 1
ATOM 802 N N . GLU A 1 100 ? 13.944 3.055 10.708 1.00 94.94 100 GLU A N 1
ATOM 803 C CA . GLU A 1 100 ? 13.258 4.254 11.203 1.00 94.94 100 GLU A CA 1
ATOM 804 C C . GLU A 1 100 ? 12.225 4.779 10.199 1.00 94.94 100 GLU A C 1
ATOM 806 O O . GLU A 1 100 ? 11.168 5.276 10.595 1.00 94.94 100 GLU A O 1
ATOM 811 N N . ARG A 1 101 ? 12.500 4.646 8.896 1.00 94.69 101 ARG A N 1
ATOM 812 C CA . ARG A 1 101 ? 11.543 4.972 7.831 1.00 94.69 101 ARG A CA 1
ATOM 813 C C . ARG A 1 101 ? 10.359 4.008 7.823 1.00 94.69 101 ARG A C 1
ATOM 815 O O . ARG A 1 101 ? 9.221 4.463 7.716 1.00 94.69 101 ARG A O 1
ATOM 822 N N . SER A 1 102 ? 10.595 2.707 8.004 1.00 94.44 102 SER A N 1
ATOM 823 C CA . SER A 1 102 ? 9.515 1.718 8.121 1.00 94.44 102 SER A CA 1
ATOM 824 C C . SER A 1 102 ? 8.617 2.012 9.325 1.00 94.44 102 SER A C 1
ATOM 826 O O . SER A 1 102 ? 7.390 2.020 9.204 1.00 94.44 102 SER A O 1
ATOM 828 N N . ASP A 1 103 ? 9.219 2.353 10.468 1.00 94.81 103 ASP A N 1
ATOM 829 C CA . ASP A 1 103 ? 8.505 2.764 11.680 1.00 94.81 103 ASP A CA 1
ATOM 830 C C . ASP A 1 103 ? 7.722 4.068 11.476 1.00 94.81 103 ASP A C 1
ATOM 832 O O . ASP A 1 103 ? 6.613 4.220 11.996 1.00 94.81 103 ASP A O 1
ATOM 836 N N . LEU A 1 104 ? 8.272 5.019 10.718 1.00 96.38 104 LEU A N 1
ATOM 837 C CA . LEU A 1 104 ? 7.588 6.261 10.376 1.00 96.38 104 LEU A CA 1
ATOM 838 C C . LEU A 1 104 ? 6.347 5.997 9.517 1.00 96.38 104 LEU A C 1
ATOM 840 O O . LEU A 1 104 ? 5.271 6.498 9.842 1.00 96.38 104 LEU A O 1
ATOM 844 N N . ILE A 1 105 ? 6.463 5.186 8.465 1.00 96.19 105 ILE A N 1
ATOM 845 C CA . ILE A 1 105 ? 5.315 4.827 7.623 1.00 96.19 105 ILE A CA 1
ATOM 846 C C . ILE A 1 105 ? 4.281 4.047 8.444 1.00 96.19 105 ILE A C 1
ATOM 848 O O . ILE A 1 105 ? 3.092 4.355 8.374 1.00 96.19 105 ILE A O 1
ATOM 852 N N . ALA A 1 106 ? 4.709 3.116 9.302 1.00 95.69 106 ALA A N 1
ATOM 853 C CA . ALA A 1 106 ? 3.812 2.421 10.223 1.00 95.69 106 ALA A CA 1
ATOM 854 C C . ALA A 1 106 ? 3.052 3.401 11.140 1.00 95.69 106 ALA A C 1
ATOM 856 O O . ALA A 1 106 ? 1.841 3.274 11.319 1.00 95.69 106 ALA A O 1
ATOM 857 N N . LYS A 1 107 ? 3.717 4.439 11.666 1.00 95.94 107 LYS A N 1
ATOM 858 C CA . LYS A 1 107 ? 3.049 5.512 12.425 1.00 95.94 107 LYS A CA 1
ATOM 859 C C . LYS A 1 107 ? 2.043 6.281 11.572 1.00 95.94 107 LYS A C 1
ATOM 861 O O . LYS A 1 107 ? 0.949 6.552 12.056 1.00 95.94 107 LYS A O 1
ATOM 866 N N . MET A 1 108 ? 2.360 6.587 10.313 1.00 97.00 108 MET A N 1
ATOM 867 C CA . MET A 1 108 ? 1.415 7.243 9.398 1.00 97.00 108 MET A CA 1
ATOM 868 C C . MET A 1 108 ? 0.156 6.394 9.168 1.00 97.00 108 MET A C 1
ATOM 870 O O . MET A 1 108 ? -0.950 6.935 9.138 1.00 97.00 108 MET A O 1
ATOM 874 N N . VAL A 1 109 ? 0.303 5.070 9.067 1.00 96.38 109 VAL A N 1
ATOM 875 C CA . VAL A 1 109 ? -0.825 4.126 8.986 1.00 96.38 109 VAL A CA 1
ATOM 876 C C . VAL A 1 109 ? -1.657 4.152 10.268 1.00 96.38 109 VAL A C 1
ATOM 878 O O . VAL A 1 109 ? -2.881 4.243 10.203 1.00 96.38 109 VAL A O 1
ATOM 881 N N . LEU A 1 110 ? -1.018 4.127 11.441 1.00 95.75 110 LEU A N 1
ATOM 882 C CA . LEU A 1 110 ? -1.727 4.207 12.722 1.00 95.75 110 LEU A CA 1
ATOM 883 C C . LEU A 1 110 ? -2.474 5.527 12.892 1.00 95.75 110 LEU A C 1
ATOM 885 O O . LEU A 1 110 ? -3.595 5.511 13.388 1.00 95.75 110 LEU A O 1
ATOM 889 N N . THR A 1 111 ? -1.878 6.649 12.488 1.00 95.88 111 THR A N 1
ATOM 890 C CA . THR A 1 111 ? -2.550 7.952 12.465 1.00 95.88 111 THR A CA 1
ATOM 891 C C . THR A 1 111 ? -3.774 7.900 11.559 1.00 95.88 111 THR A C 1
ATOM 893 O O . THR A 1 111 ? -4.861 8.265 11.998 1.00 95.88 111 THR A O 1
ATOM 896 N N . ALA A 1 112 ? -3.635 7.362 10.342 1.00 95.31 112 ALA A N 1
ATOM 897 C CA . ALA A 1 112 ? -4.758 7.221 9.424 1.00 95.31 112 ALA A CA 1
ATOM 898 C C . ALA A 1 112 ? -5.909 6.419 10.052 1.00 95.31 112 ALA A C 1
ATOM 900 O O . ALA A 1 112 ? -7.052 6.852 9.996 1.00 95.31 112 ALA A O 1
ATOM 901 N N . ILE A 1 113 ? -5.611 5.295 10.705 1.00 94.38 113 ILE A N 1
ATOM 902 C CA . ILE A 1 113 ? -6.627 4.436 11.326 1.00 94.38 113 ILE A CA 1
ATOM 903 C C . ILE A 1 113 ? -7.234 5.085 12.576 1.00 94.38 113 ILE A C 1
ATOM 905 O O . ILE A 1 113 ? -8.447 5.172 12.704 1.00 94.38 113 ILE A O 1
ATOM 909 N N . LYS A 1 114 ? -6.397 5.501 13.532 1.00 94.06 114 LYS A N 1
ATOM 910 C CA . LYS A 1 114 ? -6.840 5.856 14.891 1.00 94.06 114 LYS A CA 1
ATOM 911 C C . LYS A 1 114 ? -7.301 7.301 15.027 1.00 94.06 114 LYS A C 1
ATOM 913 O O . LYS A 1 114 ? -8.091 7.587 15.918 1.00 94.06 114 LYS A O 1
ATOM 918 N N . GLN A 1 115 ? -6.753 8.207 14.220 1.00 94.19 115 GLN A N 1
ATOM 919 C CA . GLN A 1 115 ? -7.039 9.643 14.313 1.00 94.19 115 GLN A CA 1
ATOM 920 C C . GLN A 1 115 ? -7.966 10.097 13.185 1.00 94.19 115 GLN A C 1
ATOM 922 O O . GLN A 1 115 ? -8.867 10.890 13.433 1.00 94.19 115 GLN A O 1
ATOM 927 N N . ASP A 1 116 ? -7.789 9.551 11.979 1.00 93.69 116 ASP A N 1
ATOM 928 C CA . ASP A 1 116 ? -8.526 9.996 10.790 1.00 93.69 116 ASP A CA 1
ATOM 929 C C . ASP A 1 116 ? -9.633 9.021 10.333 1.00 93.69 116 ASP A C 1
ATOM 931 O O . ASP A 1 116 ? -10.218 9.224 9.260 1.00 93.69 116 ASP A O 1
ATOM 935 N N . ASP A 1 117 ? -9.876 7.964 11.119 1.00 92.62 117 ASP A N 1
ATOM 936 C CA . ASP A 1 117 ? -10.869 6.896 10.904 1.00 92.62 117 ASP A CA 1
ATOM 937 C C . ASP A 1 117 ? -10.800 6.242 9.509 1.00 92.62 117 ASP A C 1
ATOM 939 O O . ASP A 1 117 ? -11.802 5.960 8.852 1.00 92.62 117 ASP A O 1
ATOM 943 N N . LYS A 1 118 ? -9.581 6.024 9.003 1.00 93.06 118 LYS A N 1
ATOM 944 C CA . LYS A 1 118 ? -9.357 5.373 7.706 1.00 93.06 118 LYS A CA 1
ATOM 945 C C . LYS A 1 118 ? -9.372 3.862 7.851 1.00 93.06 118 LYS A C 1
ATOM 947 O O . LYS A 1 118 ? -8.627 3.281 8.638 1.00 93.06 118 LYS A O 1
ATOM 952 N N . LYS A 1 119 ? -10.185 3.222 7.015 1.00 92.81 119 LYS A N 1
ATOM 953 C CA . LYS A 1 119 ? -10.392 1.768 6.996 1.00 92.81 119 LYS A CA 1
ATOM 954 C C . LYS A 1 119 ? -9.603 1.083 5.893 1.00 92.81 119 LYS A C 1
ATOM 956 O O . LYS A 1 119 ? -9.278 -0.093 6.019 1.00 92.81 119 LYS A O 1
ATOM 961 N N . THR A 1 120 ? -9.262 1.807 4.830 1.00 93.75 120 THR A N 1
ATOM 962 C CA . THR A 1 120 ? -8.450 1.274 3.734 1.00 93.75 120 THR A CA 1
ATOM 963 C C . THR A 1 120 ? -7.221 2.145 3.547 1.00 93.75 120 THR A C 1
ATOM 965 O O . THR A 1 120 ? -7.332 3.353 3.343 1.00 93.75 120 THR A O 1
ATOM 968 N N . ILE A 1 121 ? -6.038 1.541 3.611 1.00 94.62 121 ILE A N 1
ATOM 969 C CA . ILE A 1 121 ? -4.771 2.241 3.423 1.00 94.62 121 ILE A CA 1
ATOM 970 C C . ILE A 1 121 ? -4.002 1.568 2.293 1.00 94.62 121 ILE A C 1
ATOM 972 O O . ILE A 1 121 ? -3.613 0.410 2.417 1.00 94.62 121 ILE A O 1
ATOM 976 N N . TYR A 1 122 ? -3.770 2.299 1.207 1.00 94.69 122 TYR A N 1
ATOM 977 C CA . TYR A 1 122 ? -2.841 1.907 0.152 1.00 94.69 122 TYR A CA 1
ATOM 978 C C . TYR A 1 122 ? -1.464 2.481 0.448 1.00 94.69 122 TYR A C 1
ATOM 980 O O . TYR A 1 122 ? -1.346 3.654 0.797 1.00 94.69 122 TYR A O 1
ATOM 988 N N . ILE A 1 123 ? -0.426 1.668 0.296 1.00 95.19 123 ILE A N 1
ATOM 989 C CA . ILE A 1 123 ? 0.955 2.060 0.564 1.00 95.19 123 ILE A CA 1
ATOM 990 C C . ILE A 1 123 ? 1.788 1.707 -0.657 1.00 95.19 123 ILE A C 1
ATOM 992 O O . ILE A 1 123 ? 1.873 0.540 -1.035 1.00 95.19 123 ILE A O 1
ATOM 996 N N . VAL A 1 124 ? 2.378 2.718 -1.286 1.00 94.19 124 VAL A N 1
ATOM 997 C CA . VAL A 1 124 ? 3.308 2.534 -2.404 1.00 94.19 124 VAL A CA 1
ATOM 998 C C . VAL A 1 124 ? 4.718 2.630 -1.853 1.00 94.19 124 VAL A C 1
ATOM 1000 O O . VAL A 1 124 ? 5.091 3.664 -1.296 1.00 94.19 124 VAL A O 1
ATOM 1003 N N . CYS A 1 125 ? 5.482 1.553 -1.978 1.00 93.38 125 CYS A N 1
ATOM 1004 C CA . CYS A 1 125 ? 6.837 1.461 -1.450 1.00 93.38 125 CYS A CA 1
ATOM 1005 C C . CYS A 1 125 ? 7.659 0.442 -2.242 1.00 93.38 125 CYS A C 1
ATOM 1007 O O . CYS A 1 125 ? 7.118 -0.342 -3.027 1.00 93.38 125 CYS A O 1
ATOM 1009 N N . GLY A 1 126 ? 8.966 0.399 -1.985 1.00 91.12 126 GLY A N 1
ATOM 1010 C CA . GLY A 1 126 ? 9.798 -0.696 -2.486 1.00 91.12 126 GLY A CA 1
ATOM 1011 C C . GLY A 1 126 ? 9.303 -2.057 -1.977 1.00 91.12 126 GLY A C 1
ATOM 1012 O O . GLY A 1 126 ? 8.796 -2.154 -0.856 1.00 91.12 126 GLY A O 1
ATOM 1013 N N . GLU A 1 127 ? 9.455 -3.115 -2.778 1.00 86.12 127 GLU A N 1
ATOM 1014 C CA . GLU A 1 127 ? 8.987 -4.469 -2.423 1.00 86.12 127 GLU A CA 1
ATOM 1015 C C . GLU A 1 127 ? 9.461 -4.915 -1.033 1.00 86.12 127 GLU A C 1
ATOM 1017 O O . GLU A 1 127 ? 8.645 -5.246 -0.170 1.00 86.12 127 GLU A O 1
ATOM 1022 N N . GLU A 1 128 ? 10.767 -4.841 -0.790 1.00 86.56 128 GLU A N 1
ATOM 1023 C CA . GLU A 1 128 ? 11.383 -5.262 0.471 1.00 86.56 128 GLU A CA 1
ATOM 1024 C C . GLU A 1 128 ? 10.938 -4.409 1.670 1.00 86.56 128 GLU A C 1
ATOM 1026 O O . GLU A 1 128 ? 10.930 -4.873 2.808 1.00 86.56 128 GLU A O 1
ATOM 1031 N N . HIS A 1 129 ? 10.531 -3.162 1.426 1.00 91.31 129 HIS A N 1
ATOM 1032 C CA . HIS A 1 129 ? 10.105 -2.248 2.482 1.00 91.31 129 HIS A CA 1
ATOM 1033 C C . HIS A 1 129 ? 8.703 -2.594 3.005 1.00 91.31 129 HIS A C 1
ATOM 1035 O O . HIS A 1 129 ? 8.397 -2.350 4.172 1.00 91.31 129 HIS A O 1
ATOM 1041 N N . SER A 1 130 ? 7.864 -3.232 2.179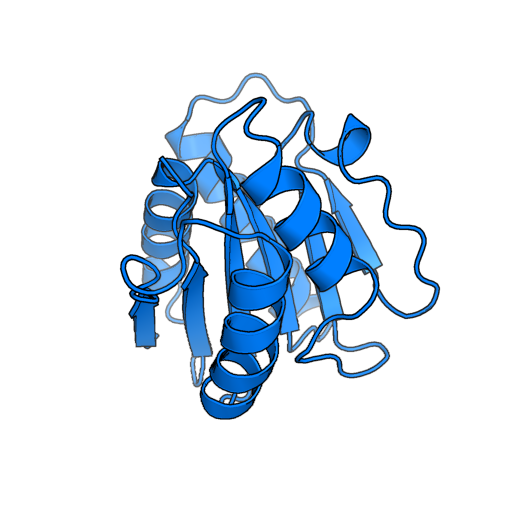 1.00 90.50 130 SER A N 1
ATOM 1042 C CA . SER A 1 130 ? 6.519 -3.654 2.590 1.00 90.50 130 SER A CA 1
ATOM 1043 C C . SER A 1 130 ? 6.555 -4.585 3.806 1.00 90.50 130 SER A C 1
ATOM 1045 O O . SER A 1 130 ? 5.786 -4.410 4.752 1.00 90.50 130 SER A O 1
ATOM 1047 N N . LYS A 1 131 ? 7.498 -5.534 3.825 1.00 91.06 131 LYS A N 1
ATOM 1048 C CA . LYS A 1 131 ? 7.657 -6.490 4.923 1.00 91.06 131 LYS A CA 1
ATOM 1049 C C . LYS A 1 131 ? 8.157 -5.822 6.205 1.00 91.06 131 LYS A C 1
ATOM 1051 O O . LYS A 1 131 ? 7.642 -6.114 7.278 1.00 91.06 131 LYS A O 1
ATOM 1056 N N . GLU A 1 132 ? 9.099 -4.892 6.103 1.00 93.62 132 GLU A N 1
ATOM 1057 C CA . GLU A 1 132 ? 9.610 -4.155 7.268 1.00 93.62 132 GLU A CA 1
ATOM 1058 C C . GLU A 1 132 ? 8.503 -3.309 7.914 1.00 93.62 132 GLU A C 1
ATOM 1060 O O . GLU A 1 132 ? 8.343 -3.303 9.134 1.00 93.62 132 GLU A O 1
ATOM 1065 N N . ILE A 1 133 ? 7.665 -2.659 7.099 1.00 94.12 133 ILE A N 1
ATOM 1066 C CA . ILE A 1 133 ? 6.520 -1.888 7.599 1.00 94.12 133 ILE A CA 1
ATOM 1067 C C . ILE A 1 133 ? 5.477 -2.813 8.244 1.00 94.12 133 ILE A C 1
ATOM 1069 O O . ILE A 1 133 ? 4.920 -2.463 9.287 1.00 94.12 133 ILE A O 1
ATOM 1073 N N . TYR A 1 134 ? 5.225 -3.999 7.672 1.00 93.19 134 TYR A N 1
ATOM 1074 C CA . TYR A 1 134 ? 4.383 -5.020 8.307 1.00 93.19 134 TYR A CA 1
ATOM 1075 C C . TYR A 1 134 ? 4.892 -5.377 9.704 1.00 93.19 134 TYR A C 1
ATOM 1077 O O . TYR A 1 134 ? 4.125 -5.333 10.662 1.00 93.19 134 TYR A O 1
ATOM 1085 N N . GLU A 1 135 ? 6.179 -5.692 9.836 1.00 92.88 135 GLU A N 1
ATOM 1086 C CA . GLU A 1 135 ? 6.786 -6.075 11.113 1.00 92.88 135 GLU A CA 1
ATOM 1087 C C . GLU A 1 135 ? 6.693 -4.946 12.152 1.00 92.88 135 GLU A C 1
ATOM 1089 O O . GLU A 1 135 ? 6.442 -5.200 13.334 1.00 92.88 135 GLU A O 1
ATOM 1094 N N . SER A 1 136 ? 6.828 -3.688 11.725 1.00 92.62 136 SER A N 1
ATOM 1095 C CA . SER A 1 136 ? 6.605 -2.519 12.584 1.00 92.62 136 SER A CA 1
ATOM 1096 C C . SER A 1 136 ? 5.139 -2.363 13.013 1.00 92.62 136 SER A C 1
ATOM 1098 O O . SER A 1 136 ? 4.873 -1.993 14.161 1.00 92.62 136 SER A O 1
ATOM 1100 N N . LEU A 1 137 ? 4.180 -2.668 12.134 1.00 92.44 137 LEU A N 1
ATOM 1101 C CA . LEU A 1 137 ? 2.741 -2.604 12.417 1.00 92.44 137 LEU A CA 1
ATOM 1102 C C . LEU A 1 137 ? 2.234 -3.772 13.270 1.00 92.44 137 LEU A C 1
ATOM 1104 O O . LEU A 1 137 ? 1.361 -3.573 14.115 1.00 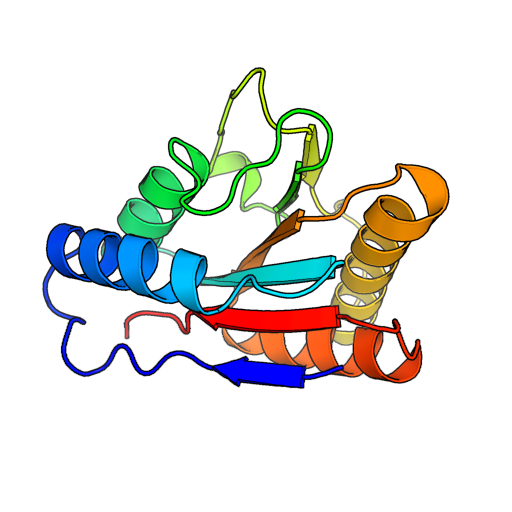92.44 137 LEU A O 1
ATOM 1108 N N . ASP A 1 138 ? 2.764 -4.979 13.086 1.00 89.62 138 ASP A N 1
ATOM 1109 C CA . ASP A 1 138 ? 2.307 -6.172 13.807 1.00 89.62 138 ASP A CA 1
ATOM 1110 C C . ASP A 1 138 ? 2.575 -6.056 15.318 1.00 89.62 138 ASP A C 1
ATOM 1112 O O . ASP A 1 138 ? 1.728 -6.408 16.144 1.00 89.62 138 ASP A O 1
ATOM 1116 N N . LYS A 1 139 ? 3.677 -5.389 15.695 1.00 87.44 139 LYS A N 1
ATOM 1117 C CA . LYS A 1 139 ? 3.985 -5.009 17.089 1.00 87.44 139 LYS A CA 1
ATOM 1118 C C . LYS A 1 139 ? 2.881 -4.172 17.749 1.00 87.44 139 LYS A C 1
ATOM 1120 O O . LYS A 1 139 ? 2.768 -4.163 18.972 1.00 87.44 139 LYS A O 1
ATOM 1125 N N . GLN A 1 140 ? 2.068 -3.476 16.957 1.00 84.25 140 GLN A N 1
ATOM 1126 C CA . GLN A 1 140 ? 1.017 -2.563 17.416 1.00 84.25 140 GLN A CA 1
ATOM 1127 C C . GLN A 1 140 ? -0.351 -3.246 17.559 1.00 84.25 140 GLN A C 1
ATOM 1129 O O . GLN A 1 140 ? -1.298 -2.598 18.004 1.00 84.25 140 GLN A O 1
ATOM 1134 N N . LYS A 1 141 ? -0.457 -4.534 17.188 1.00 82.38 141 LYS A N 1
ATOM 1135 C CA . LYS A 1 141 ? -1.639 -5.397 17.369 1.00 82.38 141 LYS A CA 1
ATOM 1136 C C . LYS A 1 141 ? -2.960 -4.753 16.930 1.00 82.38 141 LYS A C 1
ATOM 1138 O O . LYS A 1 141 ? -3.932 -4.733 17.678 1.00 82.38 141 LYS A O 1
ATOM 1143 N N . ILE A 1 142 ? -3.007 -4.236 15.703 1.00 86.88 142 ILE A N 1
ATOM 1144 C CA . ILE A 1 142 ? -4.240 -3.677 15.132 1.00 86.88 142 ILE A CA 1
ATOM 1145 C C . ILE A 1 142 ? -5.272 -4.807 14.981 1.00 86.88 142 ILE A C 1
ATOM 1147 O O . ILE A 1 142 ? -5.069 -5.745 14.203 1.00 86.88 142 ILE A O 1
ATOM 1151 N N . GLU A 1 143 ? -6.364 -4.739 15.735 1.00 85.31 143 GLU A N 1
ATOM 1152 C CA . GLU A 1 143 ? -7.433 -5.741 15.700 1.00 85.31 143 GLU A CA 1
ATOM 1153 C C . GLU A 1 143 ? -8.199 -5.708 14.373 1.00 85.31 143 GLU A C 1
ATOM 1155 O O . GLU A 1 143 ? -8.270 -4.674 13.710 1.00 85.31 143 GLU A O 1
ATOM 1160 N N . ASN A 1 144 ? -8.757 -6.858 13.975 1.00 85.94 144 ASN A N 1
ATOM 1161 C CA . ASN A 1 144 ? -9.575 -7.011 12.764 1.00 85.94 144 ASN A CA 1
ATOM 1162 C C . ASN A 1 144 ? -8.955 -6.358 11.516 1.00 85.94 144 ASN A C 1
ATOM 1164 O O . ASN A 1 144 ? -9.636 -5.697 10.731 1.00 85.94 144 ASN A O 1
ATOM 1168 N N . SER A 1 145 ? -7.645 -6.548 11.344 1.00 90.75 145 SER A N 1
ATOM 1169 C CA . SER A 1 145 ? -6.874 -5.983 10.242 1.00 90.75 145 SER A CA 1
ATOM 1170 C C . SER A 1 145 ? -6.251 -7.058 9.356 1.00 90.75 145 SER A C 1
ATOM 1172 O O . SER A 1 145 ? -5.764 -8.095 9.832 1.00 90.75 145 SER A O 1
ATOM 1174 N N . ILE A 1 146 ? -6.238 -6.778 8.054 1.00 93.06 146 ILE A N 1
ATOM 1175 C CA . ILE A 1 146 ? -5.521 -7.562 7.052 1.00 93.06 146 ILE A CA 1
ATOM 1176 C C . ILE A 1 146 ? -4.452 -6.714 6.374 1.00 93.06 146 ILE A C 1
ATOM 1178 O O . ILE A 1 146 ? -4.658 -5.542 6.062 1.00 93.06 146 ILE A O 1
ATOM 1182 N N . PHE A 1 147 ? -3.321 -7.354 6.124 1.00 93.19 147 PHE A N 1
ATOM 1183 C CA . PHE A 1 147 ? -2.205 -6.840 5.363 1.00 93.19 147 PHE A CA 1
ATOM 1184 C C . PHE A 1 147 ? -2.099 -7.634 4.062 1.00 93.19 147 PHE A C 1
ATOM 1186 O O . PHE A 1 147 ? -1.958 -8.859 4.089 1.00 93.19 147 PHE A O 1
ATOM 1193 N N . ILE A 1 148 ? -2.171 -6.952 2.922 1.00 94.06 148 ILE A N 1
ATOM 1194 C CA . ILE A 1 148 ? -2.104 -7.563 1.594 1.00 94.06 148 ILE A CA 1
ATOM 1195 C C . ILE A 1 148 ? -0.917 -6.968 0.843 1.00 94.06 148 ILE A C 1
ATOM 1197 O O . ILE A 1 148 ? -0.903 -5.771 0.583 1.00 94.06 148 ILE A O 1
ATOM 1201 N N . SER A 1 149 ? 0.054 -7.795 0.462 1.00 92.94 149 SER A N 1
ATOM 1202 C CA . SER A 1 149 ? 1.223 -7.358 -0.307 1.00 92.94 149 SER A CA 1
ATOM 1203 C C . SER A 1 149 ? 1.150 -7.821 -1.758 1.00 92.94 149 SER A C 1
ATOM 1205 O O . SER A 1 149 ? 1.080 -9.025 -2.028 1.00 92.94 149 SER A O 1
ATOM 1207 N N . LYS A 1 150 ? 1.188 -6.869 -2.699 1.00 92.12 150 LYS A N 1
ATOM 1208 C CA . LYS A 1 150 ? 1.564 -7.120 -4.095 1.00 92.12 150 LYS A CA 1
ATOM 1209 C C . LYS A 1 150 ? 3.094 -7.000 -4.201 1.00 92.12 150 LYS A C 1
ATOM 1211 O O . LYS A 1 150 ? 3.585 -5.879 -4.074 1.00 92.12 150 LYS A O 1
ATOM 1216 N N . PRO A 1 151 ? 3.840 -8.084 -4.479 1.00 89.12 151 PRO A N 1
ATOM 1217 C CA . PRO A 1 151 ? 5.276 -7.987 -4.753 1.00 89.12 151 PRO A CA 1
ATOM 1218 C C . PRO A 1 151 ? 5.554 -7.260 -6.079 1.00 89.12 151 PRO A C 1
ATOM 1220 O O . PRO A 1 151 ? 4.647 -7.096 -6.910 1.00 89.12 151 PRO A O 1
ATOM 1223 N N . SER A 1 152 ? 6.798 -6.830 -6.294 1.00 85.62 152 SER A N 1
ATOM 1224 C CA . SER A 1 152 ? 7.198 -6.196 -7.554 1.00 85.62 152 SER A CA 1
ATOM 1225 C C . SER A 1 152 ? 7.269 -7.216 -8.696 1.00 85.62 152 SER A C 1
ATOM 1227 O O . SER A 1 152 ? 7.325 -8.434 -8.481 1.00 85.62 152 SER A O 1
ATOM 1229 N N . VAL A 1 153 ? 7.206 -6.735 -9.937 1.00 83.38 153 VAL A N 1
ATOM 1230 C CA . VAL A 1 153 ? 7.431 -7.580 -11.113 1.00 83.38 153 VAL A CA 1
ATOM 1231 C C . VAL A 1 153 ? 8.899 -7.462 -11.508 1.00 83.38 153 VAL A C 1
ATOM 1233 O O . VAL A 1 153 ? 9.291 -6.465 -12.106 1.00 83.38 153 VAL A O 1
ATOM 1236 N N . VAL A 1 154 ? 9.694 -8.485 -11.181 1.00 70.12 154 VAL A N 1
ATOM 1237 C CA . VAL A 1 154 ? 11.072 -8.659 -11.687 1.00 70.12 154 VAL A CA 1
ATOM 1238 C C . VAL A 1 154 ? 11.057 -9.064 -13.154 1.00 70.12 154 VAL A C 1
ATOM 1240 O O . VAL A 1 154 ? 10.280 -9.996 -13.482 1.00 70.12 154 VAL A O 1
#

Secondary structure (DSSP, 8-state):
-EEEE---GGGTT-HHHHHHHHHHHHHHH--SSEEEEEEEE-TT-HHHHHHHHHHHHS-SS--TTTEEEEE-TTGGGT-----TT-EEEE-------HHHHHHHHHHHHHHHHHTS--SEEEEEEEHHHHHHHHHHHHTT--TTEEEEEE----

Sequence (154 aa):
MIYKQLDINSVKNKSSKLVSFLNHKLKSLATHSINIIFLGETHNNQIDQTVTRELLINPPVVTPNDTRIILERGLNQVYNVFSALTDQRTEPHLNLNRQERSDLIAKMVLTAIKQDDKKTIYIVCGEEHSKEIYESLDKQKIENSIFISKPSVV

Foldseek 3Di:
DAEAEDDCVVPLPALVSSLVVCLVVVVVQLPFQAEEEELAADPPDPSSLSNVQVCLQPPSDADFQQEEEEEEPPCCVSRVHDDPRYHYDYQDPDPDDLLVSLLSVLVVSVCSCPVSVHRYYYYYDHQVSLVSNVVNNVVVVDPRYYYYYYHYRD

Radius of gyration: 14.17 Å; chains: 1; bounding box: 33×30×36 Å

pLDDT: mean 88.57, std 7.53, range [57.16, 97.0]